Protein AF-A0A368FYM0-F1 (afdb_monomer)

Solvent-accessible surface area (backbone atoms only — not comparable to full-atom values): 8781 Å² total; per-residue (Å²): 144,87,81,74,67,70,68,62,63,68,67,71,72,82,69,74,80,74,74,73,73,49,66,65,57,41,25,50,52,45,28,47,48,50,46,52,50,40,54,75,42,72,67,52,76,91,43,71,69,60,49,56,52,46,50,51,55,50,24,63,74,40,75,88,46,20,72,59,42,46,52,51,50,68,75,40,45,74,56,54,47,49,48,53,65,68,80,72,62,50,44,54,60,56,26,36,78,72,65,41,33,57,95,86,57,80,68,82,74,89,76,65,86,68,78,84,72,79,87,77,82,89,81,79,75,98,64,89,78,87,76,81,88,78,88,134

pLDDT: mean 78.97, std 23.03, range [34.28, 98.25]

Secondary structure (DSSP, 8-state):
---SSHHHHSSSSS--------HHHHHHHHHHHHHHHHHHTTT----HHHHHHHHHHHHHH-TTTHHHHHHHHHHHHHHHHHHHHSS---HHHHHHHTTSS-TTSPPPP-----S-S-SSSSSS------------

Nearest PDB structures (foldseek):
  3s63-assembly1_A  TM=9.939E-01  e=2.414E-10  Necator americanus
  1nkl-assembly1_A  TM=7.746E-01  e=2.901E-02  Sus scrofa
  3dm5-assembly1_B  TM=3.466E-01  e=5.598E+00  Pyrococcus furiosus
  3dm5-assembly1_A  TM=3.273E-01  e=6.225E+00  Pyrococcus furiosus

Sequence (136 aa):
MRWSLASLVLLTLSALPASTLTPQETCELCQVALRTVYGHFAANIPSKRKLVHQLKHECKRHFNYRRRCLLLMKVNYDMIFREMTDGSFRPMEVCLIMKECKPLDSPLSPEIIDPGQPEAFALVSSSNDNYDSSDD

Organism: Ancylostoma caninum (NCBI:txid29170)

InterPro domains:
  IPR008139 Saposin B type domain [PS50015] (23-105)
  IPR011001 Saposin-like [SSF47862] (26-101)

Mean predicted aligned error: 13.24 Å

Radius of gyration: 20.77 Å; Cα contacts (8 Å, |Δi|>4): 91; chains: 1; bounding box: 51×44×74 Å

Structure (mmCIF, N/CA/C/O backbone):
data_AF-A0A368FYM0-F1
#
_entry.id   AF-A0A368FYM0-F1
#
loop_
_atom_site.group_PDB
_atom_site.id
_atom_site.type_symbol
_atom_site.label_atom_id
_atom_site.label_alt_id
_atom_site.label_comp_id
_atom_site.label_asym_id
_atom_site.label_entity_id
_atom_site.label_seq_id
_atom_site.pdbx_PDB_ins_code
_atom_site.Cartn_x
_atom_site.Cartn_y
_atom_site.Cartn_z
_atom_site.occupancy
_atom_site.B_iso_or_equiv
_atom_site.auth_seq_id
_atom_site.auth_comp_id
_atom_site.auth_asym_id
_atom_site.auth_atom_id
_atom_site.pdbx_PDB_model_num
ATOM 1 N N . MET A 1 1 ? -7.740 -4.911 60.494 1.00 46.62 1 MET A N 1
ATOM 2 C CA . MET A 1 1 ? -7.737 -3.684 59.661 1.00 46.62 1 MET A CA 1
ATOM 3 C C . MET A 1 1 ? -6.669 -3.781 58.561 1.00 46.62 1 MET A C 1
ATOM 5 O O . MET A 1 1 ? -5.638 -3.135 58.655 1.00 46.62 1 MET A O 1
ATOM 9 N N . ARG A 1 2 ? -6.842 -4.647 57.550 1.00 51.75 2 ARG A N 1
ATOM 10 C CA . ARG A 1 2 ? -5.842 -4.860 56.471 1.00 51.75 2 ARG A CA 1
ATOM 11 C C . ARG A 1 2 ? -6.493 -5.225 55.126 1.00 51.75 2 ARG A C 1
ATOM 13 O O . ARG A 1 2 ? -6.050 -6.135 54.446 1.00 51.75 2 ARG A O 1
ATOM 20 N N . TRP A 1 3 ? -7.587 -4.553 54.774 1.00 49.28 3 TRP A N 1
ATOM 21 C CA . TRP A 1 3 ? -8.347 -4.824 53.540 1.00 49.28 3 TRP A CA 1
ATOM 22 C C . TRP A 1 3 ? -8.618 -3.544 52.730 1.00 49.28 3 TRP A C 1
ATOM 24 O O . TRP A 1 3 ? -9.562 -3.491 51.959 1.00 49.28 3 TRP A O 1
ATOM 34 N N . SER A 1 4 ? -7.808 -2.492 52.908 1.00 55.69 4 SER A N 1
ATOM 35 C CA . SER A 1 4 ? -8.047 -1.191 52.251 1.00 55.69 4 SER A CA 1
ATOM 36 C C . SER A 1 4 ? -7.069 -0.850 51.124 1.00 55.69 4 SER A C 1
ATOM 38 O O . SER A 1 4 ? -7.286 0.128 50.421 1.00 55.69 4 SER A O 1
ATOM 40 N N . LEU A 1 5 ? -6.004 -1.637 50.925 1.00 52.88 5 LEU A N 1
ATOM 41 C CA . LEU A 1 5 ? -4.9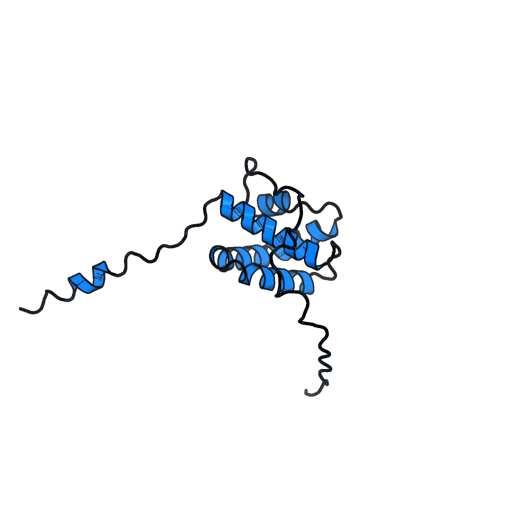84 -1.348 49.904 1.00 52.88 5 LEU A CA 1
ATOM 42 C C . LEU A 1 5 ? -5.194 -2.123 48.594 1.00 52.88 5 LEU A C 1
ATOM 44 O O . LEU A 1 5 ? -4.724 -1.682 47.551 1.00 52.88 5 LEU A O 1
ATOM 48 N N . ALA A 1 6 ? -5.936 -3.236 48.619 1.00 51.97 6 ALA A N 1
ATOM 49 C CA . ALA A 1 6 ? -6.190 -4.038 47.419 1.00 51.97 6 ALA A CA 1
ATOM 50 C C . ALA A 1 6 ? -7.113 -3.319 46.415 1.00 51.97 6 ALA A C 1
ATOM 52 O O . ALA A 1 6 ? -6.904 -3.419 45.209 1.00 51.97 6 ALA A O 1
ATOM 53 N N . SER A 1 7 ? -8.078 -2.528 46.894 1.00 52.19 7 SER A N 1
ATOM 54 C CA . SER A 1 7 ? -9.023 -1.811 46.023 1.00 52.19 7 SER A CA 1
ATOM 55 C C . SER A 1 7 ? -8.422 -0.589 45.318 1.00 52.19 7 SER A C 1
ATOM 57 O O . SER A 1 7 ? -8.951 -0.162 44.298 1.00 52.19 7 SER A O 1
ATOM 59 N N . LEU A 1 8 ? -7.309 -0.038 45.817 1.00 49.69 8 LEU A N 1
ATOM 60 C CA . LEU A 1 8 ? -6.635 1.115 45.201 1.00 49.69 8 LEU A CA 1
ATOM 61 C C . LEU A 1 8 ? -5.762 0.723 43.999 1.00 49.69 8 LEU A C 1
ATOM 63 O O . LEU A 1 8 ? -5.584 1.529 43.092 1.00 49.69 8 LEU A O 1
ATOM 67 N N . VAL A 1 9 ? -5.266 -0.518 43.951 1.00 53.56 9 VAL A N 1
ATOM 68 C CA . VAL A 1 9 ? -4.424 -1.013 42.844 1.00 53.56 9 VAL A CA 1
ATOM 69 C C . VAL A 1 9 ? -5.261 -1.432 41.626 1.00 53.56 9 VAL A C 1
ATOM 71 O O . VAL A 1 9 ? -4.791 -1.348 40.497 1.00 53.56 9 VAL A O 1
ATOM 74 N N . LEU A 1 10 ? -6.525 -1.823 41.819 1.00 51.69 10 LEU A N 1
ATOM 75 C CA . LEU A 1 10 ? -7.421 -2.199 40.716 1.00 51.69 10 LEU A CA 1
ATOM 76 C C . LEU A 1 10 ? -7.997 -1.004 39.936 1.00 51.69 10 LEU A C 1
ATOM 78 O O . LEU A 1 10 ? -8.454 -1.192 38.812 1.00 51.69 10 LEU A O 1
ATOM 82 N N . LEU A 1 11 ? -7.952 0.215 40.485 1.00 50.97 11 LEU A N 1
ATOM 83 C CA . LEU A 1 11 ? -8.506 1.416 39.841 1.00 50.97 11 LEU A CA 1
ATOM 84 C C . LEU A 1 11 ? -7.513 2.163 38.935 1.00 50.97 11 LEU A C 1
ATOM 86 O O . LEU A 1 11 ? -7.933 3.005 38.148 1.00 50.97 11 LEU A O 1
ATOM 90 N N . THR A 1 12 ? -6.212 1.865 38.998 1.00 53.72 12 THR A N 1
ATOM 91 C CA . THR A 1 12 ? -5.200 2.523 38.147 1.00 53.72 12 THR A CA 1
ATOM 92 C C . THR A 1 12 ? -4.887 1.760 36.857 1.00 53.72 12 THR A C 1
ATOM 94 O O . THR A 1 12 ? -4.178 2.282 36.000 1.00 53.72 12 THR A O 1
ATOM 97 N N . LEU A 1 13 ? -5.438 0.554 36.667 1.00 52.19 13 LEU A N 1
ATOM 98 C CA . LEU A 1 13 ? -5.171 -0.277 35.484 1.00 52.19 13 LEU A CA 1
ATOM 99 C C . LEU A 1 13 ? -6.099 0.016 34.286 1.00 52.19 13 LEU A C 1
ATOM 101 O O . LEU A 1 13 ? -5.902 -0.539 33.208 1.00 52.19 13 LEU A O 1
ATOM 105 N N . SER A 1 14 ? -7.110 0.875 34.441 1.00 53.22 14 SER A N 1
ATOM 106 C CA . SER A 1 14 ? -8.184 1.047 33.449 1.00 53.22 14 SER A CA 1
ATOM 107 C C . SER A 1 14 ? -7.997 2.198 32.454 1.00 53.22 14 SER A C 1
ATOM 109 O O . SER A 1 14 ? -8.941 2.531 31.744 1.00 53.22 14 SER A O 1
ATOM 111 N N . ALA A 1 15 ? -6.819 2.818 32.362 1.00 54.41 15 ALA A N 1
ATOM 112 C CA . ALA A 1 15 ? -6.624 3.954 31.460 1.00 54.41 15 ALA A CA 1
ATOM 113 C C . ALA A 1 15 ? -5.237 3.977 30.806 1.00 54.41 15 ALA A C 1
ATOM 115 O O . ALA A 1 15 ? -4.518 4.968 30.889 1.00 54.41 15 ALA A O 1
ATOM 116 N N . LEU A 1 16 ? -4.859 2.908 30.097 1.00 56.91 16 LEU A N 1
ATOM 117 C CA . LEU A 1 16 ? -4.069 3.154 28.892 1.00 56.91 16 LEU A CA 1
ATOM 118 C C . LEU A 1 16 ? -5.067 3.576 27.814 1.00 56.91 16 LEU A C 1
ATOM 120 O O . LEU A 1 16 ? -5.889 2.739 27.431 1.00 56.91 16 LEU A O 1
ATOM 124 N N . PRO A 1 17 ? -5.044 4.828 27.324 1.00 51.59 17 PRO A N 1
ATOM 125 C CA . PRO A 1 17 ? -5.752 5.148 26.103 1.00 51.59 17 PRO A CA 1
ATOM 126 C C . PRO A 1 17 ? -5.128 4.271 25.019 1.00 51.59 17 PRO A C 1
ATOM 128 O O . PRO A 1 17 ? -4.030 4.530 24.529 1.00 51.59 17 PRO A O 1
ATOM 131 N N . ALA A 1 18 ? -5.798 3.174 24.674 1.00 55.91 18 ALA A N 1
ATOM 132 C CA . ALA A 1 18 ? -5.597 2.584 23.373 1.00 55.91 18 ALA A CA 1
ATOM 133 C C . ALA A 1 18 ? -6.052 3.680 22.416 1.00 55.91 18 ALA A C 1
ATOM 135 O O . ALA A 1 18 ? -7.249 3.921 22.299 1.00 55.91 18 ALA A O 1
ATOM 136 N N . SER A 1 19 ? -5.106 4.418 21.834 1.00 58.88 19 SER A N 1
ATOM 137 C CA . SER A 1 19 ? -5.385 5.346 20.745 1.00 58.88 19 SER A CA 1
ATOM 138 C C . SER A 1 19 ? -5.958 4.511 19.606 1.00 58.88 19 SER A C 1
ATOM 140 O O . SER A 1 19 ? -5.227 3.956 18.786 1.00 58.88 19 SER A O 1
ATOM 142 N N . THR A 1 20 ? -7.270 4.298 19.639 1.00 76.25 20 THR A N 1
ATOM 143 C CA . THR A 1 20 ? -7.989 3.556 18.622 1.00 76.25 20 THR A CA 1
ATOM 144 C C . THR A 1 20 ? -8.062 4.473 17.424 1.00 76.25 20 THR A C 1
ATOM 146 O O . THR A 1 20 ? -8.811 5.447 17.444 1.00 76.25 20 THR A O 1
ATOM 149 N N . LEU A 1 21 ? -7.246 4.172 16.418 1.00 86.06 21 LEU A N 1
ATOM 150 C CA . LEU A 1 21 ? -7.328 4.821 15.119 1.00 86.06 21 LEU A CA 1
ATOM 151 C C . LEU A 1 21 ? -8.768 4.767 14.619 1.00 86.06 21 LEU A C 1
ATOM 153 O O . LEU A 1 21 ? -9.408 3.709 14.624 1.00 86.06 21 LEU A O 1
ATOM 157 N N . THR A 1 22 ? -9.266 5.911 14.176 1.00 91.44 22 THR A N 1
ATOM 158 C CA . THR A 1 22 ? -10.524 5.978 13.447 1.00 91.44 22 THR A CA 1
ATOM 159 C C . THR A 1 22 ? -10.388 5.238 12.107 1.00 91.44 22 THR A C 1
ATOM 161 O O . THR A 1 22 ? -9.275 5.035 11.599 1.00 91.44 22 THR A O 1
ATOM 164 N N . PRO A 1 23 ? -11.507 4.811 11.493 1.00 91.81 23 PRO A N 1
ATOM 165 C CA . PRO A 1 23 ? -11.472 4.195 10.167 1.00 91.81 23 PRO A CA 1
ATOM 166 C C . PRO A 1 23 ? -10.801 5.089 9.118 1.00 91.81 23 PRO A C 1
ATOM 168 O O . PRO A 1 23 ? -10.031 4.596 8.301 1.00 91.81 23 PRO A O 1
ATOM 171 N N . GLN A 1 24 ? -11.042 6.400 9.193 1.00 92.88 24 GLN A N 1
ATOM 172 C CA . GLN A 1 24 ? -10.453 7.374 8.283 1.00 92.88 24 GLN A CA 1
ATOM 173 C C . GLN A 1 24 ? -8.928 7.445 8.442 1.00 92.88 24 GLN A C 1
ATOM 175 O O . GLN A 1 24 ? -8.210 7.264 7.463 1.00 92.88 24 GLN A O 1
ATOM 180 N N . GLU A 1 25 ? -8.420 7.602 9.669 1.00 93.56 25 GLU A N 1
ATOM 181 C CA . GLU A 1 25 ? -6.968 7.640 9.917 1.00 93.56 25 GLU A CA 1
ATOM 182 C C . GLU A 1 25 ? -6.283 6.329 9.504 1.00 93.56 25 GLU A C 1
ATOM 184 O O . GLU A 1 25 ? -5.151 6.326 9.027 1.00 93.56 25 GLU A O 1
ATOM 189 N N . THR A 1 26 ? -6.971 5.195 9.661 1.00 95.06 26 THR A N 1
ATOM 190 C CA . THR A 1 26 ? -6.464 3.889 9.218 1.00 95.06 26 THR A CA 1
ATOM 191 C C . THR A 1 26 ? -6.293 3.851 7.696 1.00 95.06 26 THR A C 1
ATOM 193 O O . THR A 1 26 ? -5.238 3.445 7.199 1.00 95.06 26 THR A O 1
ATOM 196 N N . CYS A 1 27 ? -7.299 4.322 6.957 1.00 96.44 27 CYS A N 1
ATOM 197 C CA . CYS A 1 27 ? -7.244 4.427 5.503 1.00 96.44 27 CYS A CA 1
ATOM 198 C C . CYS A 1 27 ? -6.131 5.383 5.045 1.00 96.44 27 CYS A C 1
ATOM 200 O O . CYS A 1 27 ? -5.332 5.032 4.173 1.00 96.44 27 CYS A O 1
ATOM 202 N N . GLU A 1 28 ? -6.025 6.558 5.667 1.00 95.88 28 GLU A N 1
ATOM 203 C CA . GLU A 1 28 ? -4.991 7.553 5.366 1.00 95.88 28 GLU A CA 1
ATOM 204 C C . GLU A 1 28 ? -3.584 6.989 5.599 1.00 95.88 28 GLU A C 1
ATOM 206 O O . GLU A 1 28 ? -2.746 7.036 4.699 1.00 95.88 28 GLU A O 1
ATOM 211 N N . LEU A 1 29 ? -3.326 6.365 6.753 1.00 96.56 29 LEU A N 1
ATOM 212 C CA . LEU A 1 29 ? -2.016 5.787 7.072 1.00 96.56 29 LEU A CA 1
ATOM 213 C C . LEU A 1 29 ? -1.651 4.610 6.162 1.00 96.56 29 LEU A C 1
ATOM 215 O O . LEU A 1 29 ? -0.479 4.446 5.812 1.00 96.56 29 LEU A O 1
ATOM 219 N N . CYS A 1 30 ? -2.630 3.808 5.733 1.00 98.00 30 CYS A N 1
ATOM 220 C CA . CYS A 1 30 ? -2.403 2.786 4.714 1.00 98.00 30 CYS A C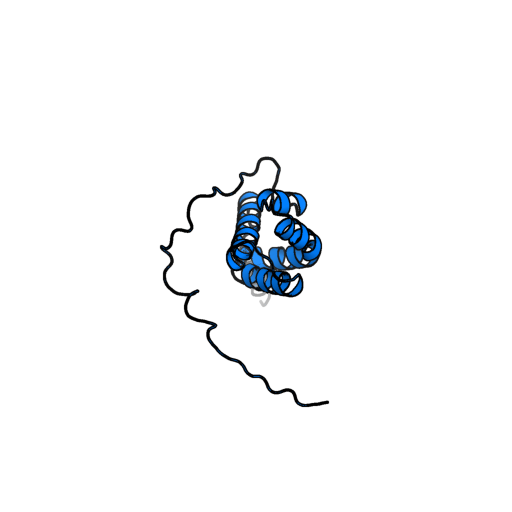A 1
ATOM 221 C C . CYS A 1 30 ? -1.942 3.414 3.391 1.00 98.00 30 CYS A C 1
ATOM 223 O O . CYS A 1 30 ? -0.909 3.012 2.843 1.00 98.00 30 CYS A O 1
ATOM 225 N N . GLN A 1 31 ? -2.672 4.422 2.902 1.00 97.62 31 GLN A N 1
ATOM 226 C CA . GLN A 1 31 ? -2.349 5.102 1.649 1.00 97.62 31 GLN A CA 1
ATOM 227 C C . GLN A 1 31 ? -0.985 5.799 1.724 1.00 97.62 31 GLN A C 1
ATOM 229 O O . GLN A 1 31 ? -0.190 5.665 0.791 1.00 97.62 31 GLN A O 1
ATOM 234 N N . VAL A 1 32 ? -0.685 6.479 2.838 1.00 97.00 32 VAL A N 1
ATOM 235 C CA . VAL A 1 32 ? 0.617 7.114 3.095 1.00 97.00 32 VAL A CA 1
ATOM 236 C C . VAL A 1 32 ? 1.731 6.077 3.045 1.00 97.00 32 VAL A C 1
ATOM 238 O O . VAL A 1 32 ? 2.676 6.256 2.285 1.00 97.00 32 VAL A O 1
ATOM 241 N N . ALA A 1 33 ? 1.622 4.971 3.785 1.00 97.25 33 ALA A N 1
ATOM 242 C CA . ALA A 1 33 ? 2.682 3.966 3.830 1.00 97.25 33 ALA A CA 1
ATOM 243 C C . ALA A 1 33 ? 2.995 3.398 2.436 1.00 97.25 33 ALA A C 1
ATOM 245 O O . ALA A 1 33 ? 4.160 3.310 2.040 1.00 97.25 33 ALA A O 1
ATOM 246 N N . LEU A 1 34 ? 1.960 3.050 1.665 1.00 97.50 34 LEU A N 1
ATOM 247 C CA . LEU A 1 34 ? 2.146 2.511 0.320 1.00 97.50 34 LEU A CA 1
ATOM 248 C C . LEU A 1 34 ? 2.690 3.562 -0.661 1.00 97.50 34 LEU A C 1
ATOM 250 O O . LEU A 1 34 ? 3.604 3.256 -1.428 1.00 97.50 34 LEU A O 1
ATOM 254 N N . ARG A 1 35 ? 2.177 4.801 -0.623 1.00 96.62 35 ARG A N 1
ATOM 255 C CA . ARG A 1 35 ? 2.653 5.906 -1.472 1.00 96.62 35 ARG A CA 1
ATOM 256 C C . ARG A 1 35 ? 4.110 6.254 -1.165 1.00 96.62 35 ARG A C 1
ATOM 258 O O . ARG A 1 35 ? 4.895 6.396 -2.098 1.00 96.62 35 ARG A O 1
ATOM 265 N N . THR A 1 36 ? 4.490 6.335 0.110 1.00 96.75 36 THR A N 1
ATOM 266 C CA . THR A 1 36 ? 5.870 6.614 0.539 1.00 96.75 36 THR A CA 1
ATOM 267 C C . THR A 1 36 ? 6.829 5.541 0.039 1.00 96.75 36 THR A C 1
ATOM 269 O O . THR A 1 36 ? 7.880 5.859 -0.509 1.00 96.75 36 THR A O 1
ATOM 272 N N . VAL A 1 37 ? 6.468 4.262 0.172 1.00 97.44 37 VAL A N 1
ATOM 273 C CA . VAL A 1 37 ? 7.311 3.153 -0.300 1.00 97.44 37 VAL A CA 1
ATOM 274 C C . VAL A 1 37 ? 7.427 3.143 -1.825 1.00 97.44 37 VAL A C 1
ATOM 276 O O . VAL A 1 37 ? 8.518 2.931 -2.350 1.00 97.44 37 VAL A O 1
ATOM 279 N N . TYR A 1 38 ? 6.337 3.414 -2.543 1.00 96.88 38 TYR A N 1
ATOM 280 C CA . TYR A 1 38 ? 6.366 3.521 -4.001 1.00 96.88 38 TYR A CA 1
ATOM 281 C C . TYR A 1 38 ? 7.244 4.690 -4.476 1.00 96.88 38 TYR A C 1
ATOM 283 O O . TYR A 1 38 ? 8.074 4.525 -5.372 1.00 96.88 38 TYR A O 1
ATOM 291 N N . GLY A 1 39 ? 7.126 5.849 -3.821 1.00 95.69 39 GLY A N 1
ATOM 292 C CA . GLY A 1 39 ? 7.960 7.026 -4.072 1.00 95.69 39 GLY A CA 1
ATOM 293 C C . GLY A 1 39 ? 9.435 6.805 -3.733 1.00 95.69 39 GLY A C 1
ATOM 294 O O . GLY A 1 39 ? 10.299 7.217 -4.500 1.00 95.69 39 GLY A O 1
ATOM 295 N N . HIS A 1 40 ? 9.740 6.080 -2.651 1.00 96.62 40 HIS A N 1
ATOM 296 C CA . HIS A 1 40 ? 11.110 5.703 -2.278 1.00 96.6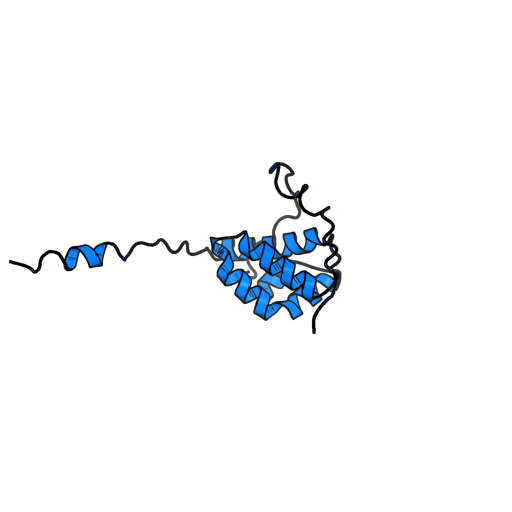2 40 HIS A CA 1
ATOM 297 C C . HIS A 1 40 ? 11.833 4.940 -3.398 1.00 96.62 40 HIS A C 1
ATOM 299 O O . HIS A 1 40 ? 13.036 5.093 -3.586 1.00 96.62 40 HIS A O 1
ATOM 305 N N . PHE A 1 41 ? 11.105 4.124 -4.158 1.00 96.25 41 PHE A N 1
ATOM 306 C CA . PHE A 1 41 ? 11.648 3.397 -5.304 1.00 96.25 41 PHE A CA 1
ATOM 307 C C . PHE A 1 41 ? 11.485 4.139 -6.634 1.00 96.25 41 PHE A C 1
ATOM 309 O O . PHE A 1 41 ? 11.665 3.528 -7.683 1.00 96.25 41 PHE A O 1
ATOM 316 N N . ALA A 1 42 ? 11.122 5.425 -6.612 1.00 94.69 42 ALA A N 1
ATOM 317 C CA . ALA A 1 42 ?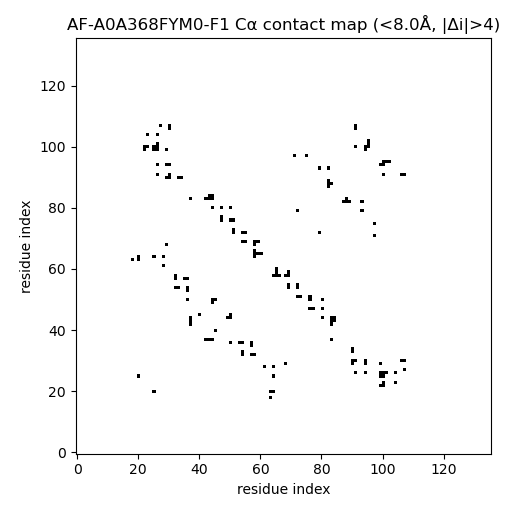 10.850 6.216 -7.810 1.00 94.69 42 ALA A CA 1
ATOM 318 C C . ALA A 1 42 ? 9.909 5.487 -8.790 1.00 94.69 42 ALA A C 1
ATOM 320 O O . ALA A 1 42 ? 10.172 5.429 -9.989 1.00 94.69 42 ALA A O 1
ATOM 321 N N . ALA A 1 43 ? 8.834 4.887 -8.260 1.00 94.88 43 ALA A N 1
ATOM 322 C CA . ALA A 1 43 ? 7.853 4.113 -9.022 1.00 94.88 43 ALA A CA 1
ATOM 323 C C . ALA A 1 43 ? 8.395 2.845 -9.725 1.00 94.88 43 ALA A C 1
ATOM 325 O O . ALA A 1 43 ? 7.719 2.278 -10.577 1.00 94.88 43 ALA A O 1
ATOM 326 N N . ASN A 1 44 ? 9.587 2.362 -9.360 1.00 96.19 44 ASN A N 1
ATOM 327 C CA . ASN A 1 44 ? 10.194 1.166 -9.944 1.00 96.19 44 ASN A CA 1
ATOM 328 C C . ASN A 1 44 ? 10.654 0.184 -8.858 1.00 96.19 44 ASN A C 1
ATOM 330 O O . ASN A 1 44 ? 11.766 0.273 -8.333 1.00 96.19 44 ASN A O 1
ATOM 334 N N . ILE A 1 45 ? 9.786 -0.766 -8.499 1.00 97.06 45 ILE A N 1
ATOM 335 C CA . ILE A 1 45 ? 10.070 -1.731 -7.432 1.00 97.06 45 ILE A CA 1
ATOM 336 C C . ILE A 1 45 ? 11.088 -2.783 -7.910 1.00 97.06 45 ILE A C 1
ATOM 338 O O . ILE A 1 45 ? 10.763 -3.613 -8.757 1.00 97.06 45 ILE A O 1
ATOM 342 N N . PRO A 1 46 ? 12.290 -2.860 -7.308 1.00 96.38 46 PRO A N 1
ATOM 343 C CA . PRO A 1 46 ? 13.365 -3.709 -7.826 1.00 96.38 46 PRO A CA 1
ATOM 344 C C . PRO A 1 46 ? 13.158 -5.206 -7.560 1.00 96.38 46 PRO A C 1
ATOM 346 O O . PRO A 1 46 ? 13.619 -6.048 -8.324 1.00 96.38 46 PRO A O 1
ATOM 349 N N . SER A 1 47 ? 12.535 -5.567 -6.433 1.00 97.62 47 SER A N 1
ATOM 350 C CA . SER A 1 47 ? 12.211 -6.958 -6.100 1.00 97.62 47 SER A CA 1
ATOM 351 C C . SER A 1 47 ? 11.228 -7.053 -4.936 1.00 97.62 47 SER A C 1
ATOM 353 O O . SER A 1 47 ? 11.145 -6.150 -4.097 1.00 97.62 47 SER A O 1
ATOM 355 N N . LYS A 1 48 ? 10.550 -8.203 -4.814 1.00 97.56 48 LYS A N 1
ATOM 356 C CA . LYS A 1 48 ? 9.666 -8.516 -3.676 1.00 97.56 48 LYS A CA 1
ATOM 357 C C . LYS A 1 48 ? 10.372 -8.370 -2.328 1.00 97.56 48 LYS A C 1
ATOM 359 O O . LYS A 1 48 ? 9.819 -7.804 -1.391 1.00 97.56 48 LYS A O 1
ATOM 364 N N . ARG A 1 49 ? 11.618 -8.847 -2.224 1.00 97.62 49 ARG A N 1
ATOM 365 C CA . ARG A 1 49 ? 12.401 -8.784 -0.979 1.00 97.62 49 ARG A CA 1
ATOM 366 C C . ARG A 1 49 ? 12.671 -7.338 -0.558 1.00 97.62 49 ARG A C 1
ATOM 368 O O . ARG A 1 49 ? 12.491 -7.013 0.616 1.00 97.62 49 ARG A O 1
ATOM 375 N N . LYS A 1 50 ? 13.073 -6.480 -1.503 1.00 97.69 50 LYS A N 1
ATOM 376 C CA . LYS A 1 50 ? 13.310 -5.053 -1.241 1.00 97.69 50 LYS A CA 1
ATOM 377 C C . LYS A 1 50 ? 12.012 -4.327 -0.881 1.00 97.69 50 LYS A C 1
ATOM 379 O O . LYS A 1 50 ? 12.013 -3.562 0.078 1.00 97.69 50 LYS A O 1
ATOM 384 N N . LEU A 1 51 ? 10.901 -4.644 -1.550 1.00 97.75 51 LEU A N 1
ATOM 385 C CA . LEU A 1 51 ? 9.584 -4.113 -1.190 1.00 97.75 51 LEU A CA 1
ATOM 386 C C . LEU A 1 51 ? 9.199 -4.465 0.251 1.00 97.75 51 LEU A C 1
ATOM 388 O O . LEU A 1 51 ? 8.885 -3.578 1.037 1.00 97.75 51 LEU A O 1
ATOM 392 N N . VAL A 1 52 ? 9.259 -5.747 0.628 1.00 97.75 52 VAL A N 1
ATOM 393 C CA . VAL A 1 52 ? 8.908 -6.197 1.986 1.00 97.75 52 VAL A CA 1
ATOM 394 C C . VAL A 1 52 ? 9.786 -5.525 3.039 1.00 97.75 52 VAL A C 1
ATOM 396 O O . VAL A 1 52 ? 9.299 -5.165 4.112 1.00 97.75 52 VAL A O 1
ATOM 399 N N . HIS A 1 53 ? 11.078 -5.356 2.753 1.00 98.06 53 HIS A N 1
ATOM 400 C CA . HIS A 1 53 ? 11.982 -4.642 3.647 1.00 98.06 53 HIS A CA 1
ATOM 401 C C . HIS A 1 53 ? 11.542 -3.185 3.840 1.00 98.06 53 HIS A C 1
ATOM 403 O O . HIS A 1 53 ? 11.388 -2.747 4.982 1.00 98.06 53 HIS A O 1
ATOM 409 N N . GLN A 1 54 ? 11.254 -2.476 2.747 1.00 98.25 54 GLN A N 1
ATOM 410 C CA . GLN A 1 54 ? 10.857 -1.072 2.803 1.00 98.25 54 GLN A CA 1
ATOM 411 C C . GLN A 1 54 ? 9.484 -0.870 3.451 1.00 98.25 54 GLN A C 1
ATOM 413 O O . GLN A 1 54 ? 9.331 0.018 4.283 1.00 98.25 54 GLN A O 1
ATOM 418 N N . LEU A 1 55 ? 8.507 -1.738 3.170 1.00 98.12 55 LEU A N 1
ATOM 419 C CA . LEU A 1 55 ? 7.202 -1.726 3.840 1.00 98.12 55 LEU A CA 1
ATOM 420 C C . LEU A 1 55 ? 7.355 -1.911 5.354 1.00 98.12 55 LEU A C 1
ATOM 422 O O . LEU A 1 55 ? 6.742 -1.191 6.137 1.00 98.12 55 LEU A O 1
ATOM 426 N N . LYS A 1 56 ? 8.210 -2.845 5.793 1.00 98.19 56 LYS A N 1
ATOM 427 C CA . LYS A 1 56 ? 8.495 -3.030 7.225 1.00 98.19 56 LYS A CA 1
ATOM 428 C C . LYS A 1 56 ? 9.150 -1.800 7.843 1.00 98.19 56 LYS A C 1
ATOM 430 O O . LYS A 1 56 ? 8.857 -1.500 9.000 1.00 98.19 56 LYS A O 1
ATOM 435 N N . HIS A 1 57 ? 10.057 -1.146 7.121 1.00 98.06 57 HIS A N 1
ATOM 436 C CA . HIS A 1 57 ? 10.695 0.084 7.576 1.00 98.06 57 HIS A CA 1
ATOM 437 C C . HIS A 1 57 ? 9.654 1.198 7.746 1.00 98.06 57 HIS A C 1
ATOM 439 O O . HIS A 1 57 ? 9.512 1.732 8.843 1.00 98.06 57 HIS A O 1
ATOM 445 N N . GLU A 1 58 ? 8.853 1.458 6.715 1.00 98.00 58 GLU A N 1
ATOM 446 C CA . GLU A 1 58 ? 7.827 2.502 6.734 1.00 98.00 58 GLU A CA 1
ATOM 447 C C . GLU A 1 58 ? 6.759 2.245 7.809 1.00 98.00 58 GLU A C 1
ATOM 449 O O . GLU A 1 58 ? 6.452 3.133 8.602 1.00 98.00 58 GLU A O 1
ATOM 454 N N . CYS A 1 59 ? 6.279 1.005 7.966 1.00 97.62 59 CYS A N 1
ATOM 455 C CA . CYS A 1 59 ? 5.329 0.657 9.030 1.00 97.62 59 CYS A CA 1
ATOM 456 C C . CYS A 1 59 ? 5.850 0.969 10.444 1.00 97.62 59 CYS A C 1
ATOM 458 O O . CYS A 1 59 ? 5.054 1.204 11.352 1.00 97.62 59 CYS A O 1
ATOM 460 N N . LYS A 1 60 ? 7.169 0.936 10.684 1.00 96.94 60 LYS A N 1
ATOM 461 C CA . LYS A 1 60 ? 7.734 1.229 12.013 1.00 96.94 60 LYS A CA 1
ATOM 462 C C . LYS A 1 60 ? 7.677 2.714 12.371 1.00 96.94 60 LYS A C 1
ATOM 464 O O . LYS A 1 60 ? 7.758 3.009 13.561 1.00 96.94 60 LYS A O 1
ATOM 469 N N . ARG A 1 61 ? 7.531 3.603 11.382 1.00 96.00 61 ARG A N 1
ATOM 470 C CA . ARG A 1 61 ? 7.465 5.061 11.568 1.00 96.00 61 ARG A CA 1
ATOM 471 C C . ARG A 1 61 ? 6.098 5.533 12.071 1.00 96.00 61 ARG A C 1
ATOM 473 O O . ARG A 1 61 ? 6.016 6.552 12.743 1.00 96.00 61 ARG A O 1
ATOM 480 N N . HIS A 1 62 ? 5.048 4.748 11.832 1.00 93.25 62 HIS A N 1
ATOM 481 C CA . HIS A 1 62 ? 3.675 5.048 12.250 1.00 93.25 62 HIS A CA 1
ATOM 482 C C . HIS A 1 62 ? 3.337 4.336 13.563 1.00 93.25 62 HIS A C 1
ATOM 484 O O . HIS A 1 62 ? 2.747 3.260 13.546 1.00 93.25 62 HIS A O 1
ATOM 490 N N . PHE A 1 63 ? 3.747 4.868 14.720 1.00 93.62 63 PHE A N 1
ATOM 491 C CA . PHE A 1 63 ? 3.666 4.149 16.009 1.00 93.62 63 PHE A CA 1
ATOM 492 C C . PHE A 1 63 ? 2.268 3.606 16.356 1.00 93.62 63 PHE A C 1
ATOM 494 O O . PHE A 1 63 ? 2.150 2.459 16.794 1.00 93.62 63 PHE A O 1
ATOM 501 N N . ASN A 1 64 ? 1.223 4.398 16.113 1.00 92.69 64 ASN A N 1
ATOM 502 C CA . ASN A 1 64 ? -0.188 4.050 16.319 1.00 92.69 64 ASN A CA 1
ATOM 503 C C . ASN A 1 64 ? -0.716 3.004 15.316 1.00 92.69 64 ASN A C 1
ATOM 505 O O . ASN A 1 64 ? -1.626 2.248 15.646 1.00 92.69 64 ASN A O 1
ATOM 509 N N . TYR A 1 65 ? -0.117 2.897 14.127 1.00 95.88 65 TYR A N 1
ATOM 510 C CA . TYR A 1 65 ? -0.528 1.968 13.065 1.00 95.88 65 TYR A CA 1
ATOM 511 C C . TYR A 1 65 ? 0.422 0.768 12.886 1.00 95.88 65 TYR A C 1
ATOM 513 O O . TYR A 1 65 ? 0.088 -0.224 12.237 1.00 95.88 65 TYR A O 1
ATOM 521 N N . ARG A 1 66 ? 1.597 0.794 13.522 1.00 96.06 66 ARG A N 1
ATOM 522 C CA . ARG A 1 66 ? 2.729 -0.113 13.283 1.00 96.06 66 ARG A CA 1
ATOM 523 C C . ARG A 1 66 ? 2.363 -1.589 13.306 1.00 96.06 66 ARG A C 1
ATOM 525 O O . ARG A 1 66 ? 2.749 -2.331 12.406 1.00 96.06 66 ARG A O 1
ATOM 532 N N . ARG A 1 67 ? 1.668 -2.047 14.352 1.00 96.19 67 ARG A N 1
ATOM 533 C CA . ARG A 1 67 ? 1.333 -3.476 14.512 1.00 96.19 67 ARG A CA 1
ATOM 534 C C . ARG A 1 67 ? 0.393 -3.952 13.404 1.00 96.19 67 ARG A C 1
ATOM 536 O O . ARG A 1 67 ? 0.642 -5.001 12.815 1.00 96.19 67 ARG A O 1
ATOM 543 N N . ARG A 1 68 ? -0.639 -3.157 13.109 1.00 96.06 68 ARG A N 1
ATOM 544 C CA . ARG A 1 68 ? -1.619 -3.429 12.054 1.00 96.06 68 ARG A CA 1
ATOM 545 C C . ARG A 1 68 ? -0.957 -3.406 10.677 1.00 96.06 68 ARG A C 1
ATOM 547 O O . ARG A 1 68 ? -1.046 -4.396 9.961 1.00 96.06 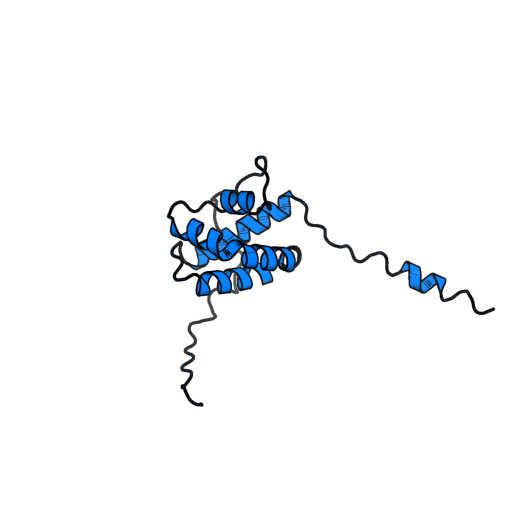68 ARG A O 1
ATOM 554 N N . CYS A 1 69 ? -0.187 -2.358 10.385 1.00 97.69 69 CYS A N 1
ATOM 555 C CA . CYS A 1 69 ? 0.592 -2.214 9.156 1.00 97.69 69 CYS A CA 1
ATOM 556 C C . CYS A 1 69 ? 1.510 -3.419 8.915 1.00 97.69 69 CYS A C 1
ATOM 558 O O . CYS A 1 69 ? 1.438 -4.057 7.872 1.00 97.69 69 CYS A O 1
ATOM 560 N N . LEU A 1 70 ? 2.333 -3.806 9.898 1.00 97.81 70 LEU A N 1
ATOM 561 C CA . LEU A 1 70 ? 3.264 -4.930 9.742 1.00 97.81 70 LEU A CA 1
ATOM 562 C C . LEU A 1 70 ? 2.553 -6.253 9.442 1.00 97.81 70 LEU A C 1
ATOM 564 O O . LEU A 1 70 ? 3.046 -7.031 8.624 1.00 97.81 70 LEU A O 1
ATOM 568 N N . LEU A 1 71 ? 1.421 -6.515 10.099 1.00 96.81 71 LEU A N 1
ATOM 569 C CA . LEU A 1 71 ? 0.617 -7.706 9.837 1.00 96.81 71 LEU A CA 1
ATOM 570 C C . LEU A 1 71 ? 0.045 -7.667 8.418 1.00 96.81 71 LEU A C 1
ATOM 572 O O . LEU A 1 71 ? 0.212 -8.621 7.660 1.00 96.81 71 LEU A O 1
ATOM 576 N N . LEU A 1 72 ? -0.576 -6.549 8.0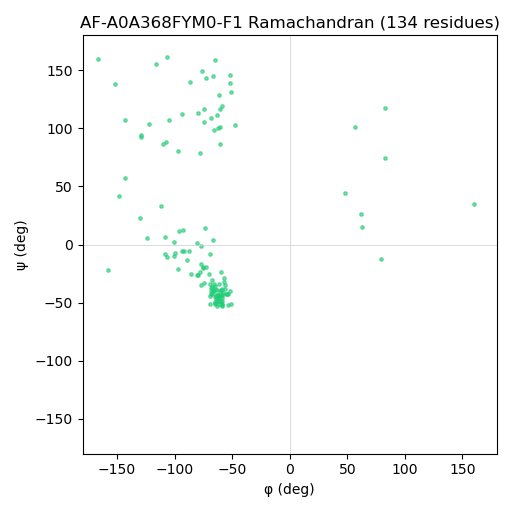55 1.00 96.12 72 LEU A N 1
ATOM 577 C CA . LEU A 1 72 ? -1.244 -6.370 6.776 1.00 96.12 72 LEU A CA 1
ATOM 578 C C . LEU A 1 72 ? -0.269 -6.484 5.600 1.00 96.12 72 LEU A C 1
ATOM 580 O O . LEU A 1 72 ? -0.510 -7.262 4.678 1.00 96.12 72 LEU A O 1
ATOM 584 N N . MET A 1 73 ? 0.868 -5.789 5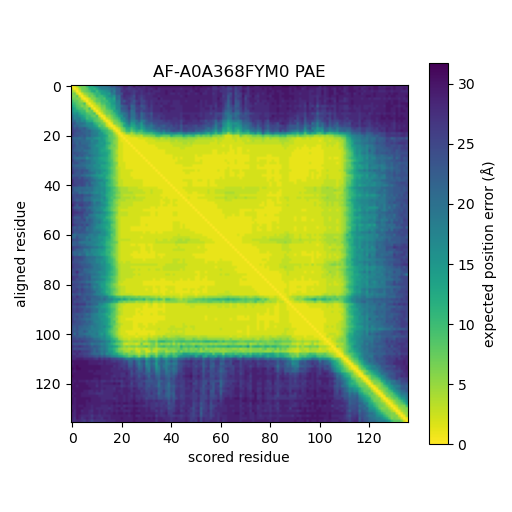.675 1.00 92.25 73 MET A N 1
ATOM 585 C CA . MET A 1 73 ? 1.907 -5.837 4.646 1.00 92.25 73 MET A CA 1
ATOM 586 C C . MET A 1 73 ? 2.529 -7.233 4.547 1.00 92.25 73 MET A C 1
ATOM 588 O O . MET A 1 73 ? 2.831 -7.690 3.451 1.00 92.25 73 MET A O 1
ATOM 592 N N . LYS A 1 74 ? 2.692 -7.955 5.666 1.00 93.62 74 LYS A N 1
ATOM 593 C CA . LYS A 1 74 ? 3.212 -9.334 5.658 1.00 93.62 74 LYS A CA 1
ATOM 594 C C . LYS A 1 74 ? 2.246 -10.321 5.000 1.00 93.62 74 LYS A C 1
ATOM 596 O O . LYS A 1 74 ? 2.708 -11.262 4.371 1.00 93.62 74 LYS A O 1
ATOM 601 N N . VAL A 1 75 ? 0.939 -10.150 5.172 1.00 96.75 75 VAL A N 1
ATOM 602 C CA . VAL A 1 75 ? -0.060 -11.052 4.574 1.00 96.75 75 VAL A CA 1
ATOM 603 C C . VAL A 1 75 ? -0.253 -10.754 3.087 1.00 96.75 75 VAL A C 1
ATOM 605 O O . VAL A 1 75 ? -0.450 -11.673 2.301 1.00 96.75 75 VAL A O 1
ATOM 608 N N . ASN A 1 76 ? -0.153 -9.483 2.691 1.00 97.62 76 ASN A N 1
ATOM 609 C CA . ASN A 1 76 ? -0.550 -9.036 1.358 1.00 97.62 76 ASN A CA 1
ATOM 610 C C . ASN A 1 76 ? 0.619 -8.654 0.431 1.00 97.62 76 ASN A C 1
ATOM 612 O O . ASN A 1 76 ? 0.364 -8.165 -0.668 1.00 97.62 76 ASN A O 1
ATOM 616 N N . TYR A 1 77 ? 1.887 -8.862 0.817 1.00 95.88 77 TYR A N 1
ATOM 617 C CA . TYR A 1 77 ? 3.033 -8.355 0.038 1.00 95.88 77 TYR A CA 1
ATOM 618 C C . TYR A 1 77 ? 3.070 -8.843 -1.416 1.00 95.88 77 TYR A C 1
ATOM 620 O O . TYR A 1 77 ? 3.528 -8.103 -2.280 1.00 95.88 77 TYR A O 1
ATOM 628 N N . ASP A 1 78 ? 2.599 -10.060 -1.704 1.00 97.50 78 ASP A N 1
ATOM 629 C CA . ASP A 1 78 ? 2.556 -10.581 -3.075 1.00 97.50 78 ASP A CA 1
ATOM 630 C C . ASP A 1 78 ? 1.540 -9.829 -3.944 1.00 97.50 78 ASP A C 1
ATOM 632 O O . ASP A 1 78 ? 1.800 -9.579 -5.120 1.00 97.50 78 ASP A O 1
ATOM 636 N N . MET A 1 79 ? 0.399 -9.439 -3.370 1.00 97.50 79 MET A N 1
ATOM 637 C CA . MET A 1 79 ? -0.585 -8.592 -4.042 1.00 97.50 79 MET A CA 1
ATOM 638 C C . MET A 1 79 ? -0.029 -7.178 -4.215 1.00 97.50 79 MET A C 1
ATOM 640 O O . MET A 1 79 ? 0.051 -6.712 -5.343 1.00 97.50 79 MET A O 1
ATOM 644 N N . ILE A 1 80 ? 0.479 -6.568 -3.139 1.00 97.50 80 ILE A N 1
ATOM 645 C CA . ILE A 1 80 ? 1.053 -5.214 -3.174 1.00 97.50 80 ILE A CA 1
ATOM 646 C C . ILE A 1 80 ? 2.172 -5.114 -4.218 1.00 97.50 80 ILE A C 1
ATOM 648 O O . ILE A 1 80 ? 2.237 -4.136 -4.954 1.00 97.50 80 ILE A O 1
ATOM 652 N N . PHE A 1 81 ? 3.043 -6.127 -4.304 1.00 98.00 81 PHE A N 1
ATOM 653 C CA . PHE A 1 81 ? 4.108 -6.153 -5.302 1.00 98.00 81 PHE A CA 1
ATOM 654 C C . PHE A 1 81 ? 3.554 -6.096 -6.722 1.00 98.00 81 PHE A C 1
ATOM 656 O O . PHE A 1 81 ? 4.020 -5.272 -7.497 1.00 98.00 81 PHE A O 1
ATOM 663 N N . ARG A 1 82 ? 2.554 -6.929 -7.043 1.00 97.19 82 ARG A N 1
ATOM 664 C CA . ARG A 1 82 ? 1.930 -6.939 -8.373 1.00 97.19 82 ARG A CA 1
ATOM 665 C C . ARG A 1 82 ? 1.335 -5.577 -8.710 1.00 97.19 82 ARG A C 1
ATOM 667 O O . ARG A 1 82 ? 1.711 -5.017 -9.731 1.00 97.19 82 ARG A O 1
ATOM 674 N N . GLU A 1 83 ? 0.526 -5.023 -7.810 1.00 96.81 83 GLU A N 1
ATOM 675 C CA . GLU A 1 83 ? -0.119 -3.715 -7.991 1.00 96.81 83 GLU A CA 1
ATOM 676 C C . GLU A 1 83 ? 0.897 -2.582 -8.200 1.00 96.81 83 GLU A C 1
ATOM 678 O O . GLU A 1 83 ? 0.692 -1.695 -9.023 1.00 96.81 83 GLU A O 1
ATOM 683 N N . MET A 1 84 ? 2.031 -2.611 -7.491 1.00 96.56 84 MET A N 1
ATOM 684 C CA . MET A 1 84 ? 3.094 -1.615 -7.664 1.00 96.56 84 MET A CA 1
ATOM 685 C C . MET A 1 84 ? 3.927 -1.821 -8.938 1.00 96.56 84 MET A C 1
ATOM 687 O O . MET A 1 84 ? 4.613 -0.899 -9.362 1.00 96.56 84 MET A O 1
ATOM 691 N N . THR A 1 85 ? 3.913 -3.006 -9.548 1.00 96.44 85 THR A N 1
ATOM 692 C CA . THR A 1 85 ? 4.687 -3.289 -10.771 1.00 96.44 85 THR A CA 1
ATOM 693 C C . THR A 1 85 ? 3.859 -3.249 -12.054 1.00 96.44 85 THR A C 1
ATOM 695 O O . THR A 1 85 ? 4.440 -3.252 -13.133 1.00 96.44 85 THR A O 1
ATOM 698 N N . ASP A 1 86 ? 2.530 -3.179 -11.956 1.00 92.12 86 ASP A N 1
ATOM 699 C CA . ASP A 1 86 ? 1.615 -3.203 -13.110 1.00 92.12 86 ASP A CA 1
ATOM 700 C C . ASP A 1 86 ? 1.479 -1.836 -13.819 1.00 92.12 86 ASP A C 1
ATOM 702 O O . ASP A 1 86 ? 0.730 -1.673 -14.776 1.00 92.12 86 ASP A O 1
ATOM 706 N N . GLY A 1 87 ? 2.200 -0.811 -13.351 1.00 82.88 87 GLY A N 1
ATOM 707 C CA . GLY A 1 87 ? 2.274 0.514 -13.983 1.00 82.88 87 GLY A CA 1
ATOM 708 C C . GLY A 1 87 ? 1.081 1.442 -13.719 1.00 82.88 87 GLY A C 1
ATOM 709 O O . GLY A 1 87 ? 1.190 2.645 -13.948 1.00 82.88 87 GLY A O 1
ATOM 710 N N . SER A 1 88 ? -0.025 0.931 -13.175 1.00 89.62 88 SER A N 1
ATOM 711 C CA . SER A 1 88 ? -1.235 1.697 -12.838 1.00 89.62 88 SER A CA 1
ATOM 712 C C . SER A 1 88 ? -1.478 1.799 -11.326 1.00 89.62 88 SER A C 1
ATOM 714 O O . SER A 1 88 ? -2.612 1.847 -10.862 1.00 89.62 88 SER A O 1
ATOM 716 N N . PHE A 1 89 ? -0.405 1.849 -10.533 1.00 94.62 89 PHE A N 1
ATOM 717 C CA . PHE A 1 89 ? -0.485 1.755 -9.076 1.00 94.62 89 PHE A CA 1
ATOM 718 C C . PHE A 1 89 ? -1.348 2.857 -8.426 1.00 94.62 89 PHE A C 1
ATOM 720 O O . PHE A 1 89 ? -1.020 4.047 -8.471 1.00 94.62 89 PHE A O 1
ATOM 727 N N . ARG A 1 90 ? -2.421 2.445 -7.734 1.00 94.94 90 ARG A N 1
ATOM 728 C CA . ARG A 1 90 ? -3.327 3.323 -6.974 1.00 94.94 90 ARG A CA 1
ATOM 729 C C . ARG A 1 90 ? -3.383 2.895 -5.498 1.00 94.94 90 ARG A C 1
ATOM 731 O O . ARG A 1 90 ? -4.095 1.948 -5.169 1.00 94.94 90 ARG A O 1
ATOM 738 N N . PRO A 1 91 ? -2.708 3.609 -4.568 1.00 95.25 91 PRO A N 1
ATOM 739 C CA . PRO A 1 91 ? -2.657 3.239 -3.147 1.00 95.25 91 PRO A CA 1
ATOM 740 C C . PRO A 1 91 ? -4.029 3.005 -2.505 1.00 95.25 91 PRO A C 1
ATOM 742 O O . PRO A 1 91 ? -4.197 2.071 -1.727 1.00 95.25 91 PRO A O 1
ATOM 745 N N . MET A 1 92 ? -5.012 3.838 -2.857 1.00 95.44 92 MET A N 1
ATOM 746 C CA . MET A 1 92 ? -6.383 3.743 -2.357 1.00 95.44 92 MET A CA 1
ATOM 747 C C . MET A 1 92 ? -7.035 2.394 -2.688 1.00 95.44 92 MET A C 1
ATOM 749 O O . MET A 1 92 ? -7.656 1.782 -1.824 1.00 95.44 92 MET A O 1
ATOM 753 N N . GLU A 1 93 ? -6.865 1.901 -3.915 1.00 95.75 93 GLU A N 1
ATOM 754 C CA . GLU A 1 93 ? -7.458 0.632 -4.352 1.00 95.75 93 GLU A CA 1
ATOM 755 C C . GLU A 1 93 ? -6.828 -0.548 -3.615 1.00 95.75 93 GLU A C 1
ATOM 757 O O . GLU A 1 93 ? -7.533 -1.413 -3.098 1.00 95.75 93 GLU A O 1
ATOM 762 N N . VAL A 1 94 ? -5.503 -0.524 -3.457 1.00 96.69 94 VAL A N 1
ATOM 763 C CA . VAL A 1 94 ? -4.776 -1.537 -2.684 1.00 96.69 94 VAL A CA 1
ATOM 764 C C . VAL A 1 94 ? -5.222 -1.533 -1.218 1.00 96.69 94 VAL A C 1
ATOM 766 O O . VAL A 1 94 ? -5.481 -2.590 -0.641 1.00 96.69 94 VAL A O 1
ATOM 769 N N . CYS A 1 95 ? -5.383 -0.355 -0.612 1.00 97.44 95 CYS A N 1
ATOM 770 C CA . CYS A 1 95 ? -5.886 -0.224 0.757 1.00 97.44 95 CYS A CA 1
ATOM 771 C C . CYS A 1 95 ? -7.356 -0.647 0.906 1.00 97.44 95 CYS A C 1
ATOM 773 O O . CYS A 1 95 ? -7.731 -1.176 1.955 1.00 97.44 95 CYS A O 1
ATOM 775 N N . LEU A 1 96 ? -8.180 -0.488 -0.132 1.00 96.88 96 LEU A N 1
ATOM 776 C CA . LEU A 1 96 ? -9.555 -0.988 -0.165 1.00 96.88 96 LEU A CA 1
ATOM 777 C C . LEU A 1 96 ? -9.592 -2.522 -0.232 1.00 96.88 96 LEU A C 1
ATOM 779 O O . LEU A 1 96 ? -10.316 -3.145 0.545 1.00 96.88 96 LEU A O 1
ATOM 783 N N . ILE A 1 97 ? -8.761 -3.147 -1.075 1.00 95.81 97 ILE A N 1
ATOM 784 C CA . ILE A 1 97 ? -8.617 -4.616 -1.145 1.00 95.81 97 ILE A CA 1
ATOM 785 C C . ILE A 1 97 ? -8.196 -5.180 0.218 1.00 95.81 97 ILE A C 1
ATOM 787 O O . ILE A 1 97 ? -8.726 -6.192 0.681 1.00 95.81 97 ILE A O 1
ATOM 791 N N . MET A 1 98 ? -7.274 -4.492 0.893 1.00 96.38 98 MET A N 1
ATOM 792 C CA . MET A 1 98 ? -6.795 -4.858 2.226 1.00 96.38 98 MET A CA 1
ATOM 793 C C . MET A 1 98 ? -7.760 -4.493 3.366 1.00 96.38 98 MET A C 1
ATOM 795 O O . MET A 1 98 ? -7.481 -4.827 4.517 1.00 96.38 98 MET A O 1
ATOM 799 N N . LYS A 1 99 ? -8.908 -3.873 3.058 1.00 96.25 99 LYS A N 1
ATOM 800 C CA . LYS A 1 99 ? -9.945 -3.445 4.015 1.00 96.25 99 LYS A CA 1
ATOM 801 C C . LYS A 1 99 ? -9.480 -2.404 5.040 1.00 96.25 99 LYS A C 1
ATOM 803 O O . LYS A 1 99 ? -10.056 -2.313 6.124 1.00 96.25 99 LYS A O 1
ATOM 808 N N . GLU A 1 100 ? -8.475 -1.608 4.692 1.00 96.31 100 GLU A N 1
ATOM 809 C CA . GLU A 1 100 ? -8.097 -0.418 5.465 1.00 96.31 100 GLU A CA 1
ATOM 810 C C . GLU A 1 100 ? -8.911 0.807 5.051 1.00 96.31 100 GLU A C 1
ATOM 812 O O . GLU A 1 100 ? -9.117 1.696 5.869 1.00 96.31 100 GLU A O 1
ATOM 817 N N . CYS A 1 101 ? -9.406 0.821 3.811 1.00 96.81 101 CYS A N 1
ATOM 818 C CA . CYS A 1 101 ? -10.288 1.852 3.273 1.00 96.81 101 CYS A CA 1
ATOM 819 C C . CYS A 1 101 ? -11.668 1.285 2.918 1.00 96.81 101 CYS A C 1
ATOM 821 O O . CYS A 1 101 ? -11.824 0.100 2.608 1.00 96.81 101 CYS A O 1
ATOM 823 N N . LYS A 1 102 ? -12.673 2.158 2.922 1.00 94.69 102 LYS A N 1
ATOM 824 C CA . LYS A 1 102 ? -14.041 1.924 2.458 1.00 94.69 102 LYS A CA 1
ATOM 825 C C . LYS A 1 102 ? -14.283 2.639 1.123 1.00 94.69 102 LYS A C 1
ATOM 827 O O . LYS A 1 102 ? -13.590 3.601 0.812 1.00 94.69 102 LYS A O 1
ATOM 832 N N . PRO A 1 103 ? -15.315 2.243 0.354 1.00 89.81 103 PRO A N 1
ATOM 833 C CA . PRO A 1 103 ? -15.641 2.894 -0.920 1.00 89.81 103 PRO A CA 1
ATOM 834 C C . PRO A 1 103 ? -15.967 4.393 -0.828 1.00 89.81 103 PRO A C 1
ATOM 836 O O . PRO A 1 103 ? -15.862 5.090 -1.828 1.00 89.81 103 PRO A O 1
ATOM 839 N N . LEU A 1 104 ? -16.396 4.873 0.346 1.00 88.62 104 LEU A N 1
ATOM 840 C CA . LEU A 1 104 ? -16.723 6.284 0.589 1.00 88.62 104 LEU A CA 1
ATOM 841 C C . LEU A 1 104 ? -15.537 7.095 1.130 1.00 88.62 104 LEU A C 1
ATOM 843 O O . LEU A 1 104 ? -15.675 8.303 1.304 1.00 88.62 104 LEU A O 1
ATOM 847 N N . ASP A 1 105 ? -14.407 6.449 1.426 1.00 89.44 105 ASP A N 1
ATOM 848 C CA . ASP A 1 105 ? -13.213 7.156 1.881 1.00 89.44 105 ASP A CA 1
ATOM 849 C C . ASP A 1 105 ? -12.531 7.847 0.688 1.00 89.44 105 ASP A C 1
ATOM 851 O O . ASP A 1 105 ? -12.591 7.381 -0.454 1.00 89.44 105 ASP A O 1
ATOM 855 N N . SER A 1 106 ? -11.870 8.972 0.952 1.00 87.06 106 SER A N 1
ATOM 856 C CA . SER A 1 106 ? -11.242 9.785 -0.090 1.00 87.06 106 SER A CA 1
ATOM 857 C C . SER A 1 106 ? -9.815 9.311 -0.401 1.00 87.06 106 SER A C 1
ATOM 859 O O . SER A 1 106 ? -9.046 9.005 0.519 1.00 87.06 106 SER A O 1
ATOM 861 N N . PRO A 1 107 ? -9.401 9.290 -1.682 1.00 88.75 107 PRO A N 1
ATOM 862 C CA . PRO A 1 107 ? -7.997 9.119 -2.024 1.00 88.75 107 PRO A CA 1
ATOM 863 C C . PRO A 1 107 ? -7.191 10.335 -1.553 1.00 88.75 107 PRO A C 1
ATOM 865 O O . PRO A 1 107 ? -7.662 11.470 -1.638 1.00 88.75 107 PRO A O 1
ATOM 868 N N . LEU A 1 108 ? -5.951 10.115 -1.111 1.00 87.88 108 LEU A N 1
ATOM 869 C CA . LEU A 1 108 ? -5.043 11.220 -0.801 1.00 87.88 108 LEU A CA 1
ATOM 870 C C . LEU A 1 108 ? -4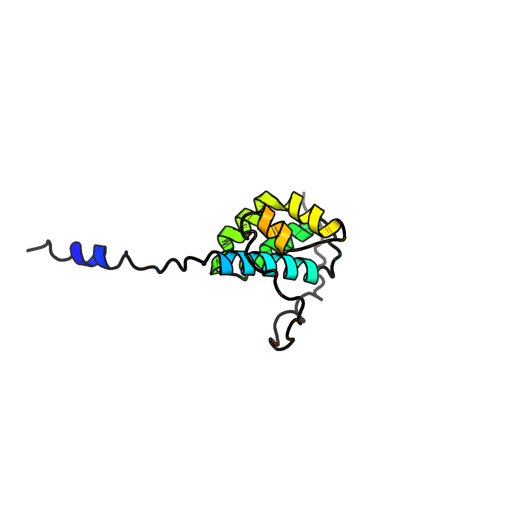.785 12.059 -2.060 1.00 87.88 108 LEU A C 1
ATOM 872 O O . LEU A 1 108 ? -4.361 11.514 -3.090 1.00 87.88 108 LEU A O 1
ATOM 876 N N . SER A 1 109 ? -4.969 13.379 -1.965 1.00 81.94 109 SER A N 1
ATOM 877 C CA . SER A 1 109 ? -4.679 14.310 -3.060 1.00 81.94 109 SER A CA 1
ATOM 878 C C . SER A 1 109 ? -3.250 14.114 -3.597 1.00 81.94 109 SER A C 1
ATOM 880 O O . SER A 1 109 ? -2.349 13.760 -2.828 1.00 81.94 109 SER A O 1
ATOM 882 N N . PRO A 1 110 ? -3.005 14.304 -4.907 1.00 67.88 110 PRO A N 1
ATOM 883 C CA . PRO A 1 110 ? -1.663 14.212 -5.490 1.00 67.88 110 PRO A CA 1
ATOM 884 C C . PRO A 1 110 ? -0.727 15.357 -5.071 1.00 67.88 110 PRO A C 1
ATOM 886 O O . PRO A 1 110 ? 0.454 15.326 -5.408 1.00 67.88 110 PRO A O 1
ATOM 889 N N . GLU A 1 111 ? -1.248 16.380 -4.388 1.00 59.75 111 GLU A N 1
ATOM 890 C CA . GLU A 1 111 ? -0.515 17.600 -4.070 1.00 59.75 111 GLU A CA 1
ATOM 891 C C . GLU A 1 111 ? 0.613 17.352 -3.064 1.00 59.75 111 GLU A C 1
ATOM 893 O O . GLU A 1 111 ? 0.388 17.091 -1.886 1.00 59.75 111 GLU A O 1
ATOM 898 N N . ILE A 1 112 ? 1.824 17.442 -3.624 1.00 45.00 112 ILE A N 1
ATOM 899 C CA . ILE A 1 112 ? 3.023 18.087 -3.088 1.00 45.00 112 ILE A CA 1
ATOM 900 C C . ILE A 1 112 ? 3.437 17.552 -1.717 1.00 45.00 112 ILE A C 1
ATOM 902 O O . ILE A 1 112 ? 2.943 17.956 -0.671 1.00 45.00 112 ILE A O 1
ATOM 906 N N . ILE A 1 113 ? 4.451 16.686 -1.745 1.00 45.50 113 ILE A N 1
ATOM 907 C CA . ILE A 1 113 ? 5.424 16.603 -0.657 1.00 45.50 113 ILE A CA 1
ATOM 908 C C . ILE A 1 113 ? 5.842 18.044 -0.360 1.00 45.50 113 ILE A C 1
ATOM 910 O O . ILE A 1 113 ? 6.582 18.628 -1.149 1.00 45.50 113 ILE A O 1
ATOM 914 N N . ASP A 1 114 ? 5.327 18.635 0.715 1.00 34.28 114 ASP A N 1
ATOM 915 C CA . ASP A 1 114 ? 5.905 19.847 1.269 1.00 34.28 114 ASP A CA 1
ATOM 916 C C . ASP A 1 114 ? 7.349 19.489 1.669 1.00 34.28 114 ASP A C 1
ATOM 918 O O . ASP A 1 114 ? 7.546 18.611 2.517 1.00 34.28 114 ASP A O 1
ATOM 922 N N . PRO A 1 115 ? 8.380 20.099 1.053 1.00 40.56 115 PRO A N 1
ATOM 923 C CA . PRO A 1 115 ? 9.765 19.928 1.484 1.00 40.56 115 PRO A CA 1
ATOM 924 C C . PRO A 1 115 ? 10.037 20.544 2.875 1.00 40.56 115 PRO A C 1
ATOM 926 O O . PRO A 1 115 ? 11.169 20.504 3.352 1.00 40.56 115 PRO A O 1
ATOM 929 N N . GLY A 1 116 ? 9.018 21.081 3.552 1.00 34.34 116 GLY A N 1
ATOM 930 C CA . GLY A 1 116 ? 9.056 21.721 4.865 1.00 34.34 116 GLY A CA 1
ATOM 931 C C . GLY A 1 116 ? 9.225 20.821 6.094 1.00 34.34 116 GLY A C 1
ATOM 932 O O . GLY A 1 116 ? 9.050 21.314 7.206 1.00 34.34 116 GLY A O 1
ATOM 933 N N . GLN A 1 117 ? 9.618 19.549 5.954 1.00 35.47 117 GLN A N 1
ATOM 934 C CA . GLN A 1 117 ? 10.229 18.817 7.070 1.00 35.47 117 GLN A CA 1
ATOM 935 C C . GLN A 1 117 ? 11.718 18.584 6.776 1.00 35.47 117 GLN A C 1
ATOM 937 O O . GLN A 1 117 ? 12.086 17.550 6.208 1.00 35.47 117 GLN A O 1
ATOM 942 N N . PRO A 1 118 ? 12.586 19.553 7.119 1.00 45.25 118 PRO A N 1
ATOM 943 C CA . PRO A 1 118 ? 14.006 19.419 6.883 1.00 45.25 118 PRO A CA 1
ATOM 944 C C . PRO A 1 118 ? 14.602 18.398 7.870 1.00 45.25 118 PRO A C 1
ATOM 946 O O . PRO A 1 118 ? 14.229 18.331 9.039 1.00 45.25 118 PRO A O 1
ATOM 949 N N . GLU A 1 119 ? 15.563 17.631 7.351 1.00 44.00 119 GLU A N 1
ATOM 950 C CA . GLU A 1 119 ? 16.601 16.889 8.087 1.00 44.00 119 GLU A CA 1
ATOM 951 C C . GLU A 1 119 ? 16.234 15.511 8.673 1.00 44.00 119 GLU A C 1
ATOM 953 O O . GLU A 1 119 ? 16.162 15.320 9.882 1.00 44.00 119 GLU A O 1
ATOM 958 N N . ALA A 1 120 ? 16.118 14.489 7.812 1.00 40.44 120 ALA A N 1
ATOM 959 C CA . ALA A 1 120 ? 16.481 13.117 8.223 1.00 40.44 120 ALA A CA 1
ATOM 960 C C . ALA A 1 120 ? 16.812 12.147 7.073 1.00 40.44 120 ALA A C 1
ATOM 962 O O . ALA A 1 120 ? 17.492 11.152 7.308 1.00 40.44 120 ALA A O 1
ATOM 963 N N . PHE A 1 121 ? 16.358 12.388 5.837 1.00 46.88 121 PHE A N 1
ATOM 964 C CA . PHE A 1 121 ? 16.412 11.349 4.790 1.00 46.88 121 PHE A CA 1
ATOM 965 C C . PHE A 1 121 ? 17.569 11.458 3.789 1.00 46.88 121 PHE A C 1
ATOM 967 O O . PHE A 1 121 ? 17.767 10.533 3.010 1.00 46.88 121 PHE A O 1
ATOM 974 N N . ALA A 1 122 ? 18.362 12.534 3.810 1.00 38.38 122 ALA A N 1
ATOM 975 C CA . ALA A 1 122 ? 19.383 12.772 2.783 1.00 38.38 122 ALA A CA 1
ATOM 976 C C . ALA A 1 122 ? 20.829 12.417 3.185 1.00 38.38 122 ALA A C 1
ATOM 978 O O . ALA A 1 122 ? 21.729 12.620 2.377 1.00 38.38 122 ALA A O 1
ATOM 979 N N . LEU A 1 123 ? 21.089 11.890 4.392 1.00 37.56 123 LEU A N 1
ATOM 980 C CA . LEU A 1 123 ? 22.472 11.681 4.864 1.00 37.56 123 LEU A CA 1
ATOM 981 C C . LEU A 1 123 ? 22.850 10.252 5.279 1.00 37.56 123 LEU A C 1
ATOM 983 O O . LEU A 1 123 ? 23.979 10.044 5.709 1.00 37.56 123 LEU A O 1
ATOM 987 N N . VAL A 1 124 ? 21.995 9.241 5.098 1.00 47.84 124 VAL A N 1
ATOM 988 C CA . VAL A 1 124 ? 22.390 7.846 5.373 1.00 47.84 124 VAL A CA 1
ATOM 989 C C . VAL A 1 124 ? 22.058 6.954 4.185 1.00 47.84 124 VAL A C 1
ATOM 991 O O . VAL A 1 124 ? 20.932 6.497 4.034 1.00 47.84 124 VAL A O 1
ATOM 994 N N . SER A 1 125 ? 23.066 6.783 3.325 1.00 41.59 125 SER A N 1
ATOM 995 C CA . SER A 1 125 ? 23.525 5.491 2.776 1.00 41.59 125 SER A CA 1
ATOM 996 C C . SER A 1 125 ? 24.340 5.646 1.482 1.00 41.59 125 SER A C 1
ATOM 998 O O . SER A 1 125 ? 24.362 4.755 0.641 1.00 41.59 125 SER A O 1
ATOM 1000 N N . SER A 1 126 ? 25.124 6.722 1.367 1.00 42.62 126 SER A N 1
ATOM 1001 C CA . SER A 1 126 ? 26.506 6.560 0.898 1.00 42.62 126 SER A CA 1
ATOM 1002 C C . SER A 1 126 ? 27.330 6.034 2.073 1.00 42.62 126 SER A C 1
ATOM 1004 O O . SER A 1 126 ? 27.987 6.787 2.785 1.00 42.62 126 SER A O 1
ATOM 1006 N N . SER A 1 127 ? 27.226 4.741 2.352 1.00 38.66 127 SER A N 1
ATOM 1007 C CA . SER A 1 127 ? 28.158 4.043 3.236 1.00 38.66 127 SER A CA 1
ATOM 1008 C C . SER A 1 127 ? 28.368 2.656 2.654 1.00 38.66 127 SER A C 1
ATOM 1010 O O . SER A 1 127 ? 27.456 1.835 2.606 1.00 38.66 127 SER A O 1
ATOM 1012 N N . ASN A 1 128 ? 29.560 2.485 2.093 1.00 49.50 128 ASN A N 1
ATOM 1013 C CA . ASN A 1 128 ? 30.089 1.231 1.597 1.00 49.50 128 ASN A CA 1
ATOM 1014 C C . ASN A 1 128 ? 30.233 0.265 2.772 1.00 49.50 128 ASN A C 1
ATOM 1016 O O . ASN A 1 128 ? 31.143 0.450 3.574 1.00 49.50 128 ASN A O 1
ATOM 1020 N N . ASP A 1 129 ? 29.427 -0.790 2.813 1.00 40.50 129 ASP A N 1
ATOM 1021 C CA . ASP A 1 129 ? 29.751 -1.966 3.616 1.00 40.50 129 ASP A CA 1
ATOM 1022 C C . ASP A 1 129 ? 30.154 -3.089 2.663 1.00 40.50 129 ASP A C 1
ATOM 1024 O O . ASP A 1 129 ? 29.347 -3.875 2.166 1.00 40.50 129 ASP A O 1
ATOM 1028 N N . ASN A 1 130 ? 31.453 -3.094 2.371 1.00 46.75 130 ASN A N 1
ATOM 1029 C CA . ASN A 1 130 ? 32.189 -4.256 1.913 1.00 46.75 130 ASN A CA 1
ATOM 1030 C C . ASN A 1 130 ? 32.182 -5.256 3.080 1.00 46.75 130 ASN A C 1
ATOM 1032 O O . ASN A 1 130 ? 32.941 -5.073 4.030 1.00 46.75 130 ASN A O 1
ATOM 1036 N N . TYR A 1 131 ? 31.291 -6.249 3.060 1.00 41.56 131 TYR A N 1
ATOM 1037 C CA . TYR A 1 131 ? 31.362 -7.363 4.005 1.00 41.56 131 TYR A CA 1
ATOM 1038 C C . TYR A 1 131 ? 31.889 -8.592 3.281 1.00 41.56 131 TYR A C 1
ATOM 1040 O O . TYR A 1 131 ? 31.227 -9.180 2.424 1.00 41.56 131 TYR A O 1
ATOM 1048 N N . ASP A 1 132 ? 33.137 -8.874 3.633 1.00 42.06 132 ASP A N 1
ATOM 1049 C CA . ASP A 1 132 ? 33.918 -10.048 3.310 1.00 42.06 132 ASP A CA 1
ATOM 1050 C C . ASP A 1 132 ? 33.153 -11.325 3.675 1.00 42.06 132 ASP A C 1
ATOM 1052 O O . ASP A 1 132 ? 32.455 -11.403 4.690 1.00 42.06 132 ASP A O 1
ATOM 1056 N N . SER A 1 133 ? 33.260 -12.303 2.787 1.00 46.19 133 SER A N 1
ATOM 1057 C CA . SER A 1 133 ? 32.615 -13.601 2.881 1.00 46.19 133 SER A CA 1
ATOM 1058 C C . SER A 1 133 ? 33.601 -14.549 3.545 1.00 46.19 133 SER A C 1
ATOM 1060 O O . SER A 1 133 ? 34.611 -14.885 2.934 1.00 46.19 133 SER A O 1
ATOM 1062 N N . SER A 1 134 ? 33.323 -15.011 4.762 1.00 47.38 134 SER A N 1
ATOM 1063 C CA . SER A 1 134 ? 34.009 -16.166 5.356 1.00 47.38 134 SER A CA 1
ATOM 1064 C C . SER A 1 134 ? 33.106 -16.886 6.364 1.00 47.38 134 SER A C 1
ATOM 1066 O O . SER A 1 134 ? 32.425 -16.230 7.152 1.00 47.38 134 SER A O 1
ATOM 1068 N N . ASP A 1 135 ? 33.175 -18.221 6.285 1.00 45.12 135 ASP A N 1
ATOM 1069 C CA . ASP A 1 135 ? 32.672 -19.283 7.182 1.00 45.12 135 ASP A CA 1
ATOM 1070 C C . ASP A 1 135 ? 31.177 -19.654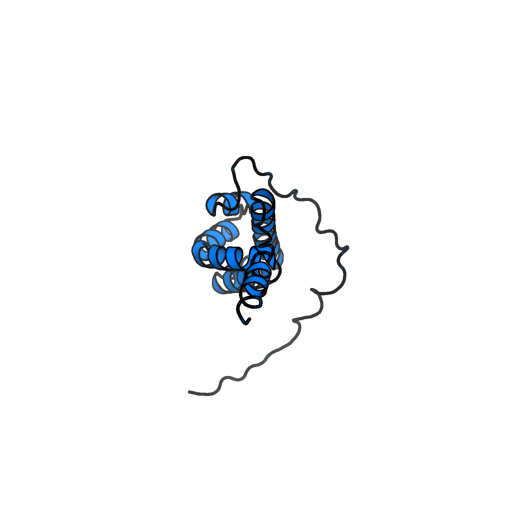 7.001 1.00 45.12 135 ASP A C 1
ATOM 1072 O O . ASP A 1 135 ? 30.296 -18.806 7.135 1.00 45.12 135 ASP A O 1
ATOM 1076 N N . ASP A 1 136 ? 30.765 -20.875 6.621 1.00 41.06 136 ASP A N 1
ATOM 1077 C CA . ASP A 1 136 ? 31.350 -22.237 6.629 1.00 41.06 136 ASP A CA 1
ATOM 1078 C C . ASP A 1 136 ? 31.134 -22.986 5.289 1.00 41.06 136 ASP A C 1
ATOM 1080 O O . ASP A 1 136 ? 30.056 -22.805 4.666 1.00 41.06 136 ASP A O 1
#

Foldseek 3Di:
DPDPPVVVVVVVPPDPPLVPDDLQNLLVLQLVLLVVLCVVCVLDDPDLVSSLVSQLVSLVVPVSCNVVSNVLCVVCSVVSVCLSHVSPRFSNVVCVVSVSDDPPHDGDDPDDPPCPPDDDDPPPDVPDDPDDDDDD